Protein AF-A0AAD6ZUG1-F1 (afdb_monomer_lite)

InterPro domains:
  IPR001227 Acyl transferase domain superfamily [G3DSA:3.40.366.10] (1-124)
  IPR016035 Acyl transferase/acyl hydrolase/lysophospholipase [SSF52151] (8-105)
  IPR050444 Polyketide synthase [PTHR45681] (6-106)

Structure (mmCIF, N/CA/C/O backbone):
data_AF-A0AAD6ZUG1-F1
#
_entry.id   AF-A0AAD6ZUG1-F1
#
loop_
_atom_site.group_PDB
_atom_site.id
_atom_site.type_symbol
_atom_site.label_atom_id
_atom_site.label_alt_id
_atom_site.label_comp_id
_atom_site.label_asym_id
_atom_site.label_entity_id
_atom_site.label_seq_id
_atom_site.pdbx_PDB_ins_code
_atom_site.Cartn_x
_atom_site.Cartn_y
_atom_site.Cartn_z
_atom_site.occupancy
_atom_site.B_iso_or_equiv
_atom_site.auth_seq_id
_atom_site.auth_comp_id
_atom_site.auth_asym_id
_atom_site.auth_atom_id
_atom_site.pdbx_PDB_model_num
ATOM 1 N N . ALA A 1 1 ? -4.975 25.980 -15.769 1.00 66.94 1 ALA A N 1
ATOM 2 C CA . ALA A 1 1 ? -4.264 24.707 -15.529 1.00 66.94 1 ALA A CA 1
ATOM 3 C C . ALA A 1 1 ? -3.253 24.915 -14.407 1.00 66.94 1 ALA A C 1
ATOM 5 O O . ALA A 1 1 ? -2.549 25.917 -14.441 1.00 66.94 1 ALA A O 1
ATOM 6 N N . HIS A 1 2 ? -3.207 24.032 -13.406 1.00 85.25 2 HIS A N 1
ATOM 7 C CA . HIS A 1 2 ? -2.207 24.104 -12.334 1.00 85.25 2 HIS A CA 1
ATOM 8 C C . HIS A 1 2 ? -0.924 23.389 -12.771 1.00 85.25 2 HIS A C 1
ATOM 10 O O . HIS A 1 2 ? -0.972 22.231 -13.178 1.00 85.25 2 HIS A O 1
ATOM 16 N N . GLN A 1 3 ? 0.215 24.080 -12.707 1.00 89.19 3 GLN A N 1
ATOM 17 C CA . GLN A 1 3 ? 1.514 23.509 -13.058 1.00 89.19 3 GLN A CA 1
ATOM 18 C C . GLN A 1 3 ? 2.109 22.755 -11.863 1.00 89.19 3 GLN A C 1
ATOM 20 O O . GLN A 1 3 ? 2.162 23.278 -10.749 1.00 89.19 3 GLN A O 1
ATOM 25 N N . ILE A 1 4 ? 2.590 21.535 -12.102 1.00 89.88 4 ILE A N 1
ATOM 26 C CA . ILE A 1 4 ? 3.255 20.718 -11.084 1.00 89.88 4 ILE A CA 1
ATOM 27 C C . ILE A 1 4 ? 4.731 21.118 -11.011 1.00 89.88 4 ILE A C 1
ATOM 29 O O . ILE A 1 4 ? 5.428 21.151 -12.026 1.00 89.88 4 ILE A O 1
ATOM 33 N N . LYS A 1 5 ? 5.226 21.395 -9.800 1.00 90.12 5 LYS A N 1
ATOM 34 C CA . LYS A 1 5 ? 6.652 21.648 -9.549 1.00 90.12 5 LYS A CA 1
ATOM 35 C C . LYS A 1 5 ? 7.418 20.323 -9.523 1.00 90.12 5 LYS A C 1
ATOM 37 O O . LYS A 1 5 ? 7.645 19.757 -8.460 1.00 90.12 5 LYS A O 1
ATOM 42 N N . ALA A 1 6 ? 7.817 19.835 -10.692 1.00 88.75 6 ALA A N 1
ATOM 43 C CA . ALA A 1 6 ? 8.671 18.659 -10.840 1.00 88.75 6 ALA A CA 1
ATOM 44 C C . ALA A 1 6 ? 9.831 18.965 -11.794 1.00 88.75 6 ALA A C 1
ATOM 46 O O . ALA A 1 6 ? 9.659 19.687 -12.773 1.00 88.75 6 ALA A O 1
ATOM 47 N N . ARG A 1 7 ? 11.020 18.421 -11.505 1.00 92.62 7 ARG A N 1
ATOM 48 C CA . ARG A 1 7 ? 12.201 18.562 -12.380 1.00 92.62 7 ARG A CA 1
ATOM 49 C C . ARG A 1 7 ? 12.191 17.581 -13.548 1.00 92.62 7 ARG A C 1
ATOM 51 O O . ARG A 1 7 ? 12.750 17.883 -14.594 1.00 92.62 7 ARG A O 1
ATOM 58 N N . VAL A 1 8 ? 11.584 16.413 -13.351 1.00 89.56 8 VAL A N 1
ATOM 59 C CA . VAL A 1 8 ? 11.529 15.334 -14.339 1.00 89.56 8 VAL A CA 1
ATOM 60 C C . VAL A 1 8 ? 10.064 14.977 -14.588 1.00 89.56 8 VAL A C 1
ATOM 62 O O . VAL A 1 8 ? 9.349 14.690 -13.623 1.00 89.56 8 VAL A O 1
ATOM 65 N N . PRO A 1 9 ? 9.597 14.988 -15.848 1.00 91.38 9 PRO A N 1
ATOM 66 C CA . PRO A 1 9 ? 8.254 14.551 -16.189 1.00 91.38 9 PRO A CA 1
ATOM 67 C C . PRO A 1 9 ? 8.200 13.017 -16.200 1.00 91.38 9 PRO A C 1
ATOM 69 O O . PRO A 1 9 ? 8.510 12.366 -17.197 1.00 91.38 9 PRO A O 1
ATOM 72 N N . GLY A 1 10 ? 7.823 12.434 -15.061 1.00 91.88 10 GLY A N 1
ATOM 73 C CA . GLY A 1 10 ? 7.537 11.002 -14.955 1.00 91.88 10 GLY A CA 1
ATOM 74 C C . GLY A 1 10 ? 6.393 10.562 -15.879 1.00 91.88 10 GLY A C 1
ATOM 75 O O . GLY A 1 10 ? 5.605 11.389 -16.339 1.00 91.88 10 GLY A O 1
ATOM 76 N N . HIS A 1 11 ? 6.272 9.255 -16.119 1.00 95.75 11 HIS A N 1
ATOM 77 C CA . HIS A 1 11 ? 5.122 8.643 -16.799 1.00 95.75 11 HIS A CA 1
ATOM 78 C C . HIS A 1 11 ? 4.857 9.145 -18.232 1.00 95.75 11 HIS A C 1
ATOM 80 O O . HIS A 1 11 ? 3.720 9.120 -18.706 1.00 95.75 11 HIS A O 1
ATOM 86 N N . CYS A 1 12 ? 5.894 9.603 -18.942 1.00 94.69 12 CYS A N 1
ATOM 87 C CA . CYS A 1 12 ? 5.756 10.138 -20.295 1.00 94.69 12 CYS A CA 1
ATOM 88 C C . CYS A 1 12 ? 6.882 9.692 -21.239 1.00 94.69 12 CYS A C 1
ATOM 90 O O . CYS A 1 12 ? 7.914 9.172 -20.815 1.00 94.69 12 CYS A O 1
ATOM 92 N N . SER A 1 13 ? 6.682 9.916 -22.540 1.00 95.94 13 SER A N 1
ATOM 93 C CA . SER A 1 13 ? 7.630 9.555 -23.604 1.00 95.94 13 SER A CA 1
ATOM 94 C C . SER A 1 13 ? 8.961 10.302 -23.551 1.00 95.94 13 SER A C 1
ATOM 96 O O . SER A 1 13 ? 9.925 9.845 -24.154 1.00 95.94 13 SER A O 1
ATOM 98 N N . LEU A 1 14 ? 9.071 11.397 -22.794 1.00 95.56 14 LEU A N 1
ATOM 99 C CA . LEU A 1 14 ? 10.346 12.104 -22.630 1.00 95.56 14 LEU A CA 1
ATOM 100 C C . LEU A 1 14 ? 11.398 11.269 -21.888 1.00 95.56 14 LEU A C 1
ATOM 102 O O . LEU A 1 14 ? 12.577 11.605 -21.928 1.00 95.56 14 LEU A O 1
ATOM 106 N N . LEU A 1 15 ? 10.989 10.177 -21.237 1.00 95.44 15 LEU A N 1
ATOM 107 C CA . LEU A 1 15 ? 11.903 9.268 -20.559 1.00 95.44 15 LEU A CA 1
ATOM 108 C C . LEU A 1 15 ? 12.593 8.284 -21.514 1.00 95.44 15 LEU A C 1
ATOM 110 O O . LEU A 1 15 ? 13.635 7.766 -21.139 1.00 95.44 15 LEU A O 1
ATOM 114 N N . GLU A 1 16 ? 12.067 8.018 -22.721 1.00 96.31 16 GLU A N 1
ATOM 115 C CA . GLU A 1 16 ? 12.577 6.954 -23.619 1.00 96.31 16 GLU A CA 1
ATOM 116 C C . GLU A 1 16 ? 14.107 6.947 -23.822 1.00 96.31 16 GLU A C 1
ATOM 118 O O . GLU A 1 16 ? 14.686 5.858 -23.793 1.00 96.31 16 GLU A O 1
ATOM 123 N N . PRO A 1 17 ? 14.805 8.099 -23.941 1.00 96.88 17 PRO A N 1
ATOM 124 C CA . PRO A 1 17 ? 16.267 8.113 -24.044 1.00 96.88 17 PRO A CA 1
ATOM 125 C C . PRO A 1 17 ? 16.991 7.466 -22.851 1.00 96.88 17 PRO A C 1
ATOM 127 O O . PRO A 1 17 ? 18.118 7.000 -22.988 1.00 96.88 17 PRO A O 1
ATOM 130 N N . CYS A 1 18 ? 16.356 7.413 -21.679 1.00 95.25 18 CYS A N 1
ATOM 131 C CA . CYS A 1 18 ? 16.907 6.813 -20.466 1.00 95.25 18 CYS A CA 1
ATOM 132 C C . CYS A 1 18 ? 16.658 5.300 -20.366 1.00 95.25 18 CYS A C 1
ATOM 134 O O . CYS A 1 18 ? 17.215 4.669 -19.469 1.00 95.25 18 CYS A O 1
ATOM 136 N N . LYS A 1 19 ? 15.840 4.708 -21.251 1.00 97.25 19 LYS A N 1
ATOM 137 C CA . LYS A 1 19 ? 15.375 3.317 -21.126 1.00 97.25 19 LYS A CA 1
ATOM 138 C C . LYS A 1 19 ? 16.515 2.310 -21.042 1.00 97.25 19 LYS A C 1
ATOM 140 O O . LYS A 1 19 ? 16.532 1.501 -20.122 1.00 97.25 19 LYS A O 1
ATOM 145 N N . ALA A 1 20 ? 17.439 2.357 -22.003 1.00 97.88 20 ALA A N 1
ATOM 146 C CA . ALA A 1 20 ? 18.517 1.375 -22.110 1.00 97.88 20 ALA A CA 1
ATOM 147 C C . ALA A 1 20 ? 19.362 1.350 -20.831 1.00 97.88 20 ALA A C 1
ATOM 149 O O . ALA A 1 20 ? 19.486 0.311 -20.190 1.00 97.88 20 ALA A O 1
ATOM 150 N N . ARG A 1 21 ? 19.824 2.530 -20.402 1.00 98.00 21 ARG A N 1
ATOM 151 C CA . ARG A 1 21 ? 20.605 2.691 -19.176 1.00 98.00 21 ARG A CA 1
ATOM 152 C C . ARG A 1 21 ? 19.829 2.272 -17.925 1.00 98.00 21 ARG A C 1
ATOM 154 O O . ARG A 1 21 ? 20.383 1.607 -17.062 1.00 98.00 21 ARG A O 1
ATOM 161 N N . TYR A 1 22 ? 18.555 2.652 -17.812 1.00 97.50 22 TYR A N 1
ATOM 162 C CA . TYR A 1 22 ? 17.735 2.289 -16.654 1.00 97.50 22 TYR A CA 1
ATOM 163 C C . TYR A 1 22 ? 17.575 0.770 -16.523 1.00 97.50 22 TYR A C 1
ATOM 165 O O . TYR A 1 22 ? 17.678 0.231 -15.424 1.00 97.50 22 TYR A O 1
ATOM 173 N N . VAL A 1 23 ? 17.299 0.084 -17.637 1.00 98.25 23 VAL A N 1
ATOM 174 C CA . VAL A 1 23 ? 17.118 -1.373 -17.643 1.00 98.25 23 VAL A CA 1
ATOM 175 C C . VAL A 1 23 ? 18.429 -2.074 -17.295 1.00 98.25 23 VAL A C 1
ATOM 177 O O . VAL A 1 23 ? 18.407 -2.933 -16.422 1.00 98.25 23 VAL A O 1
ATOM 180 N N . GLU A 1 24 ? 19.556 -1.650 -17.870 1.00 98.19 24 GLU A N 1
ATOM 181 C CA . GLU A 1 24 ? 20.889 -2.173 -17.533 1.00 98.19 24 GLU A CA 1
ATOM 182 C C . GLU A 1 24 ? 21.208 -2.006 -16.034 1.00 98.19 24 GLU A C 1
ATOM 184 O O . GLU A 1 24 ? 21.574 -2.964 -15.352 1.00 98.19 24 GLU A O 1
ATOM 189 N N . GLU A 1 25 ? 20.999 -0.809 -15.474 1.00 98.19 25 GLU A N 1
ATOM 190 C CA . GLU A 1 25 ? 21.214 -0.556 -14.043 1.00 98.19 25 GLU A CA 1
ATOM 191 C C . GLU A 1 25 ? 20.285 -1.416 -13.163 1.00 98.19 25 GLU A C 1
ATOM 193 O O . GLU A 1 25 ? 20.701 -1.923 -12.117 1.00 98.19 25 GLU A O 1
ATOM 198 N N . MET A 1 26 ? 19.039 -1.643 -13.592 1.00 97.81 26 MET A N 1
ATOM 199 C CA . MET A 1 26 ? 18.115 -2.539 -12.897 1.00 97.81 26 MET A CA 1
ATOM 200 C C . MET A 1 26 ? 18.536 -4.007 -12.997 1.00 97.81 26 MET A C 1
ATOM 202 O O . MET A 1 26 ? 18.466 -4.718 -11.998 1.00 97.81 26 MET A O 1
ATOM 206 N N . GLU A 1 27 ? 19.015 -4.478 -14.145 1.00 97.81 27 GLU A N 1
ATOM 207 C CA . GLU A 1 27 ? 19.530 -5.844 -14.304 1.00 97.81 27 GLU A CA 1
ATOM 208 C C . GLU A 1 27 ? 20.683 -6.132 -13.336 1.00 97.81 27 GLU A C 1
ATOM 210 O O . GLU A 1 27 ? 20.726 -7.208 -12.730 1.00 97.81 27 GLU A O 1
ATOM 215 N N . ILE A 1 28 ? 21.564 -5.153 -13.104 1.00 98.06 28 ILE A N 1
ATOM 216 C CA . ILE A 1 28 ? 22.632 -5.246 -12.097 1.00 98.06 28 ILE A CA 1
ATOM 217 C C . ILE A 1 28 ? 22.038 -5.437 -10.692 1.00 98.06 28 ILE A C 1
ATOM 219 O O . ILE A 1 28 ? 22.487 -6.306 -9.939 1.00 98.06 28 ILE A O 1
ATOM 223 N N . VAL A 1 29 ? 21.009 -4.664 -10.327 1.00 97.38 29 VAL A N 1
ATOM 224 C CA . VAL A 1 29 ? 20.336 -4.787 -9.020 1.00 97.38 29 VAL A CA 1
ATOM 225 C C . VAL A 1 29 ? 19.684 -6.161 -8.862 1.00 97.38 29 VAL A C 1
ATOM 227 O O . VAL A 1 29 ? 19.880 -6.814 -7.837 1.00 97.38 29 VAL A O 1
ATOM 230 N N . PHE A 1 30 ? 18.947 -6.628 -9.871 1.00 97.50 30 PHE A N 1
ATOM 231 C CA . PHE A 1 30 ? 18.298 -7.941 -9.840 1.00 97.50 30 PHE A CA 1
ATOM 232 C C . PHE A 1 30 ? 19.320 -9.084 -9.771 1.00 97.50 30 PHE A C 1
ATOM 234 O O . PHE A 1 30 ? 19.112 -10.050 -9.041 1.00 97.50 30 PHE A O 1
ATOM 241 N N . SER A 1 31 ? 20.459 -8.947 -10.451 1.00 97.25 31 SER A N 1
ATOM 242 C CA . SER A 1 31 ? 21.556 -9.920 -10.384 1.00 97.25 31 SER A CA 1
ATOM 243 C C . SER A 1 31 ? 22.212 -9.962 -9.001 1.00 97.25 31 SER A C 1
ATOM 245 O O . SER A 1 31 ? 22.576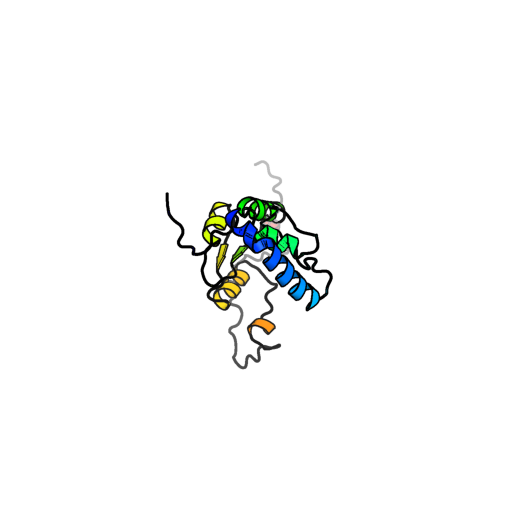 -11.033 -8.519 1.00 97.25 31 SER A O 1
ATOM 247 N N . ARG A 1 32 ? 22.335 -8.810 -8.325 1.00 97.81 32 ARG A N 1
ATOM 248 C CA . ARG A 1 32 ? 22.886 -8.718 -6.963 1.00 97.81 32 ARG A CA 1
ATOM 249 C C . ARG A 1 32 ? 21.979 -9.357 -5.907 1.00 97.81 32 ARG A C 1
ATOM 251 O O . ARG A 1 32 ? 22.479 -9.833 -4.888 1.00 97.81 32 ARG A O 1
ATOM 258 N N . TYR A 1 33 ? 20.669 -9.358 -6.135 1.00 96.12 33 TYR A N 1
ATOM 259 C CA . TYR A 1 33 ? 19.668 -9.875 -5.202 1.00 96.12 33 TYR A CA 1
ATOM 260 C C . TYR A 1 33 ? 18.782 -10.926 -5.881 1.00 96.12 33 TYR A C 1
ATOM 262 O O . TYR A 1 33 ? 17.608 -10.653 -6.115 1.00 96.12 33 TYR A O 1
ATOM 270 N N . PRO A 1 34 ? 19.301 -12.125 -6.194 1.00 94.25 34 PRO A N 1
ATOM 271 C CA . PRO A 1 34 ? 18.538 -13.129 -6.922 1.00 94.25 34 PRO A CA 1
ATOM 272 C C . PRO A 1 34 ? 17.344 -13.643 -6.107 1.00 94.25 34 PRO A C 1
ATOM 274 O O . PRO A 1 34 ? 17.406 -13.798 -4.885 1.00 94.25 34 PRO A O 1
ATOM 277 N N . GLY A 1 35 ? 16.251 -13.970 -6.791 1.00 94.50 35 GLY A N 1
ATOM 278 C CA . GLY A 1 35 ? 15.078 -14.585 -6.183 1.00 94.50 35 GLY A CA 1
ATOM 279 C C . GLY A 1 35 ? 13.913 -14.701 -7.157 1.00 94.50 35 GLY A C 1
ATOM 280 O O . GLY A 1 35 ? 14.003 -14.314 -8.318 1.00 94.50 35 GLY A O 1
ATOM 281 N N . ALA A 1 36 ? 12.781 -15.224 -6.682 1.00 92.94 36 ALA A N 1
ATOM 282 C CA . ALA A 1 36 ? 11.579 -15.317 -7.511 1.00 92.94 36 ALA A CA 1
ATOM 283 C C . ALA A 1 36 ? 11.019 -13.932 -7.891 1.00 92.94 36 ALA A C 1
ATOM 285 O O . ALA A 1 36 ? 10.380 -13.791 -8.930 1.00 92.94 36 ALA A O 1
ATOM 286 N N . HIS A 1 37 ? 11.242 -12.918 -7.042 1.00 95.75 37 HIS A N 1
ATOM 287 C CA . HIS A 1 37 ? 10.677 -11.567 -7.171 1.00 95.75 37 HIS A 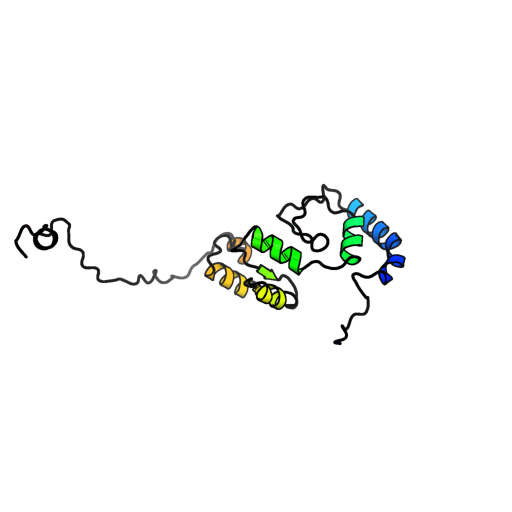CA 1
ATOM 288 C C . HIS A 1 37 ? 9.154 -11.548 -7.370 1.00 95.75 37 HIS A C 1
ATOM 290 O O . HIS A 1 37 ? 8.609 -10.637 -7.986 1.00 95.75 37 HIS A O 1
ATOM 296 N N . ILE A 1 38 ? 8.464 -12.561 -6.849 1.00 96.81 38 ILE A N 1
ATOM 297 C CA . ILE A 1 38 ? 7.005 -12.649 -6.838 1.00 96.81 38 ILE A CA 1
ATOM 298 C C . ILE A 1 38 ? 6.509 -12.027 -5.525 1.00 96.81 38 ILE A C 1
ATOM 300 O O . ILE A 1 38 ? 7.131 -12.255 -4.478 1.00 96.81 38 ILE A O 1
ATOM 304 N N . PRO A 1 39 ? 5.419 -11.239 -5.547 1.00 96.56 39 PRO A N 1
ATOM 305 C CA . PRO A 1 39 ? 4.811 -10.723 -4.330 1.00 96.56 39 PRO A CA 1
ATOM 306 C C . PRO A 1 39 ? 4.472 -11.830 -3.327 1.00 96.56 39 PRO A C 1
ATOM 308 O O . PRO A 1 39 ? 3.824 -12.814 -3.669 1.00 96.56 39 PRO A O 1
ATOM 311 N N . LYS A 1 40 ? 4.885 -11.649 -2.069 1.00 95.88 40 LYS A N 1
ATOM 312 C CA . LYS A 1 40 ? 4.527 -12.550 -0.956 1.00 95.88 40 LYS A CA 1
ATOM 313 C C . LYS A 1 40 ? 3.217 -12.161 -0.267 1.00 95.88 40 LYS A C 1
ATOM 315 O O . LYS A 1 40 ? 2.623 -12.976 0.425 1.00 95.88 40 LYS A O 1
ATOM 320 N N . ILE A 1 41 ? 2.796 -10.912 -0.445 1.00 95.50 41 ILE A N 1
ATOM 321 C CA . ILE A 1 41 ? 1.531 -10.361 0.043 1.00 95.50 41 ILE A CA 1
ATOM 322 C C . ILE A 1 41 ? 0.695 -9.912 -1.160 1.00 95.50 41 ILE A C 1
ATOM 324 O O . ILE A 1 41 ? 1.294 -9.510 -2.169 1.00 95.50 41 ILE A O 1
ATOM 328 N N . PRO A 1 42 ? -0.651 -9.951 -1.082 1.00 96.12 42 PRO A N 1
ATOM 329 C CA . PRO A 1 42 ? -1.513 -9.435 -2.140 1.00 96.12 42 PRO A CA 1
ATOM 330 C C . PRO A 1 42 ? -1.073 -8.029 -2.543 1.00 96.12 42 PRO A C 1
ATOM 332 O O . PRO A 1 42 ? -1.053 -7.106 -1.733 1.00 96.12 42 PRO A O 1
ATOM 335 N N . THR A 1 43 ? -0.644 -7.890 -3.792 1.00 97.44 43 THR A N 1
ATOM 336 C CA . THR A 1 43 ? -0.068 -6.653 -4.315 1.00 97.44 43 THR A CA 1
ATOM 337 C C . THR A 1 43 ? -0.870 -6.235 -5.524 1.00 97.44 43 THR A C 1
ATOM 339 O O . THR A 1 43 ? -1.166 -7.060 -6.382 1.00 97.44 43 THR A O 1
ATOM 342 N N . TYR A 1 44 ? -1.206 -4.954 -5.611 1.00 97.56 44 TYR A N 1
ATOM 343 C CA . TYR A 1 44 ? -1.919 -4.398 -6.750 1.00 97.56 44 TYR A CA 1
ATOM 344 C C . TYR A 1 44 ? -1.018 -3.409 -7.476 1.00 97.56 44 TYR A C 1
ATOM 346 O O . TYR A 1 44 ? -0.422 -2.518 -6.872 1.00 97.56 44 TYR A O 1
ATOM 354 N N . SER A 1 45 ? -0.882 -3.594 -8.785 1.00 97.69 45 SER A N 1
ATOM 355 C CA . SER A 1 45 ? 0.026 -2.807 -9.608 1.00 97.69 45 SER A CA 1
ATOM 356 C C . SER A 1 45 ? -0.700 -1.603 -10.185 1.00 97.69 45 SER A C 1
ATOM 358 O O . SER A 1 45 ? -1.624 -1.756 -10.980 1.00 97.69 45 SER A O 1
ATOM 360 N N . THR A 1 46 ? -0.211 -0.400 -9.891 1.00 97.44 46 THR A N 1
ATOM 361 C CA . THR A 1 46 ? -0.730 0.840 -10.487 1.00 97.44 46 THR A CA 1
ATOM 362 C C . THR A 1 46 ? -0.405 0.989 -11.971 1.00 97.44 46 THR A C 1
ATOM 364 O O . THR A 1 46 ? -1.010 1.813 -12.645 1.00 97.44 46 THR A O 1
ATOM 367 N N . GLN A 1 47 ? 0.496 0.173 -12.522 1.00 97.00 47 GLN A N 1
ATOM 368 C CA . GLN A 1 47 ? 0.695 0.085 -13.969 1.00 97.00 47 GLN A CA 1
ATOM 369 C C . GLN A 1 47 ? -0.478 -0.646 -14.642 1.00 97.00 47 GLN A C 1
ATOM 371 O O . GLN A 1 47 ? -0.954 -0.237 -15.703 1.00 97.00 47 GLN A O 1
ATOM 376 N N . THR A 1 48 ? -0.936 -1.751 -14.048 1.00 96.06 48 THR A N 1
ATOM 377 C CA . THR A 1 48 ? -2.010 -2.570 -14.636 1.00 96.06 48 THR A CA 1
ATOM 378 C C . THR A 1 48 ? -3.400 -2.116 -14.206 1.00 96.06 48 THR A C 1
ATOM 380 O O . THR A 1 48 ? -4.320 -2.181 -15.019 1.00 96.06 48 THR A O 1
ATOM 383 N N . GLY A 1 49 ? -3.531 -1.578 -12.991 1.00 96.75 49 GLY A N 1
ATOM 384 C CA . GLY A 1 49 ? -4.805 -1.280 -12.342 1.00 96.75 49 GLY A CA 1
ATOM 385 C C . GLY A 1 49 ? -5.425 -2.488 -11.634 1.00 96.75 49 GLY A C 1
ATOM 386 O O . GLY A 1 49 ? -6.603 -2.436 -11.309 1.00 96.75 49 GLY A O 1
ATOM 387 N N . ALA A 1 50 ? -4.676 -3.581 -11.446 1.00 96.50 50 ALA A N 1
ATOM 388 C CA . ALA A 1 50 ? -5.199 -4.858 -10.965 1.00 96.50 50 ALA A CA 1
ATOM 389 C C . ALA A 1 50 ? -4.208 -5.590 -10.045 1.00 96.50 50 ALA A C 1
ATOM 391 O O . ALA A 1 50 ? -3.048 -5.185 -9.887 1.00 96.50 50 ALA A O 1
ATOM 392 N N . ARG A 1 51 ? -4.678 -6.693 -9.450 1.00 97.06 51 ARG A N 1
ATOM 393 C CA . ARG A 1 51 ? -3.862 -7.619 -8.661 1.00 97.06 51 ARG A CA 1
ATOM 394 C C . ARG A 1 51 ? -2.690 -8.140 -9.496 1.00 97.06 51 ARG A C 1
ATOM 396 O O . ARG A 1 51 ? -2.840 -8.514 -10.659 1.00 97.06 51 ARG A O 1
ATOM 403 N N . TRP A 1 52 ? -1.508 -8.130 -8.899 1.00 97.44 52 TRP A N 1
ATOM 404 C CA . TRP A 1 52 ? -0.252 -8.502 -9.525 1.00 97.44 52 TRP A CA 1
ATOM 405 C C . TRP A 1 52 ? 0.277 -9.793 -8.910 1.00 97.44 52 TRP A C 1
ATOM 407 O O . TRP A 1 52 ? 0.589 -9.847 -7.725 1.00 97.44 52 TRP A O 1
ATOM 417 N N . GLU A 1 53 ? 0.400 -10.824 -9.740 1.00 95.88 53 GLU A N 1
ATOM 418 C CA . GLU A 1 53 ? 0.827 -12.169 -9.317 1.00 95.88 53 GLU A CA 1
ATOM 419 C C . GLU A 1 53 ? 2.101 -12.628 -10.037 1.00 95.88 53 GLU A C 1
ATOM 421 O O . GLU A 1 53 ? 2.661 -13.683 -9.750 1.00 95.88 53 GLU A O 1
ATOM 426 N N . LYS A 1 54 ? 2.583 -11.821 -10.989 1.00 96.25 54 LYS A N 1
ATOM 427 C CA . LYS A 1 54 ? 3.776 -12.118 -11.781 1.00 96.25 54 LYS A CA 1
ATOM 428 C C . LYS A 1 54 ? 5.039 -11.684 -11.040 1.00 96.25 54 LYS A C 1
ATOM 430 O O . LYS A 1 54 ? 5.005 -10.843 -10.142 1.00 96.25 54 LYS A O 1
ATOM 435 N N . LYS A 1 55 ? 6.184 -12.211 -11.474 1.00 96.56 55 LYS A N 1
ATOM 436 C CA . LYS A 1 55 ? 7.484 -11.704 -11.030 1.00 96.56 55 LYS A CA 1
ATOM 437 C C . LYS A 1 55 ? 7.659 -10.241 -11.435 1.00 96.56 55 LYS A C 1
ATOM 439 O O . LYS A 1 55 ? 7.277 -9.838 -12.535 1.00 96.56 55 LYS A O 1
ATOM 444 N N . PHE A 1 56 ? 8.268 -9.462 -10.558 1.00 97.69 56 PHE A N 1
ATOM 445 C CA . PHE A 1 56 ? 8.831 -8.176 -10.927 1.00 97.69 56 PHE A CA 1
ATOM 446 C C . PHE A 1 56 ? 10.066 -8.390 -11.806 1.00 97.69 56 PHE A C 1
ATOM 448 O O . PHE A 1 56 ? 10.840 -9.319 -11.578 1.00 97.69 56 PHE A O 1
ATOM 455 N N . THR A 1 57 ? 10.234 -7.545 -12.820 1.00 97.31 57 THR A N 1
ATOM 456 C CA . THR A 1 57 ? 11.383 -7.572 -13.736 1.00 97.31 57 THR A CA 1
ATOM 457 C C . THR A 1 57 ? 11.929 -6.158 -13.937 1.00 97.31 57 THR A C 1
ATOM 459 O O . THR A 1 57 ? 11.196 -5.192 -13.682 1.00 97.31 57 THR A O 1
ATOM 462 N N . PRO A 1 58 ? 13.173 -6.003 -14.421 1.00 97.75 58 PRO A N 1
ATOM 463 C CA . PRO A 1 58 ? 13.700 -4.710 -14.857 1.00 97.75 58 PRO A CA 1
ATOM 464 C C . PRO A 1 58 ? 12.753 -3.965 -15.814 1.00 97.75 58 PRO A C 1
ATOM 466 O O . PRO A 1 58 ? 12.488 -2.775 -15.637 1.00 97.75 58 PRO A O 1
ATOM 469 N N . GLU A 1 59 ? 12.139 -4.672 -16.765 1.00 96.88 59 GLU A N 1
ATOM 470 C CA . GLU A 1 59 ? 11.179 -4.096 -17.714 1.00 96.88 59 GLU A CA 1
ATOM 471 C C . GLU A 1 59 ? 9.888 -3.652 -17.033 1.00 96.88 59 GLU A C 1
ATOM 473 O O . GLU A 1 59 ? 9.307 -2.640 -17.424 1.00 96.88 59 GLU A O 1
ATOM 478 N N . TYR A 1 60 ? 9.412 -4.386 -16.024 1.00 97.38 60 TYR A N 1
ATOM 479 C CA . TYR A 1 60 ? 8.274 -3.937 -15.228 1.00 97.38 60 TYR A CA 1
ATOM 480 C C . TYR A 1 60 ? 8.603 -2.626 -14.506 1.00 97.38 60 TYR A C 1
ATOM 482 O O . TYR A 1 60 ? 7.800 -1.698 -14.556 1.00 97.38 60 TYR A O 1
ATOM 490 N N . MET A 1 61 ? 9.785 -2.519 -13.888 1.00 97.31 61 MET A N 1
ATOM 491 C CA . MET A 1 61 ? 10.205 -1.300 -13.182 1.00 97.31 61 MET A CA 1
ATOM 492 C C . MET A 1 61 ? 10.291 -0.106 -14.138 1.00 97.31 61 MET A C 1
ATOM 494 O O . MET A 1 61 ? 9.749 0.962 -13.846 1.00 97.31 61 MET A O 1
ATOM 498 N N . TRP A 1 62 ? 10.864 -0.321 -15.328 1.00 97.62 62 TRP A N 1
ATOM 499 C CA . TRP A 1 62 ? 10.884 0.680 -16.393 1.00 97.62 62 TRP A CA 1
ATOM 500 C C . TRP A 1 62 ? 9.469 1.115 -16.778 1.00 97.62 62 TRP A C 1
ATOM 502 O O . TRP A 1 62 ? 9.142 2.303 -16.771 1.00 97.62 62 TRP A O 1
ATOM 512 N N . ASN A 1 63 ? 8.607 0.146 -17.089 1.00 96.69 63 ASN A N 1
ATOM 513 C CA . ASN A 1 63 ? 7.247 0.430 -17.512 1.00 96.69 63 ASN A CA 1
ATOM 514 C C . ASN A 1 63 ? 6.460 1.162 -16.423 1.00 96.69 63 ASN A C 1
ATOM 516 O O . ASN A 1 63 ? 5.746 2.101 -16.751 1.00 96.69 63 ASN A O 1
ATOM 520 N N . ASN A 1 64 ? 6.618 0.808 -15.147 1.00 96.38 64 ASN A N 1
ATOM 521 C CA . ASN A 1 64 ? 5.947 1.480 -14.039 1.00 96.38 64 ASN A CA 1
ATOM 522 C C . ASN A 1 64 ? 6.302 2.976 -13.955 1.00 96.38 64 ASN A C 1
ATOM 524 O O . ASN A 1 64 ? 5.412 3.801 -13.757 1.00 96.38 64 ASN A O 1
ATOM 528 N N . GLY A 1 65 ? 7.570 3.337 -14.181 1.00 94.94 65 GLY A N 1
ATOM 529 C CA . GLY A 1 65 ? 7.998 4.740 -14.233 1.00 94.94 65 GLY A CA 1
ATOM 530 C C . GLY A 1 65 ? 7.609 5.468 -15.527 1.00 94.94 65 GLY A C 1
ATOM 531 O O . GLY A 1 65 ? 7.523 6.697 -15.550 1.00 94.94 65 GLY A O 1
ATOM 532 N N . ARG A 1 66 ? 7.363 4.720 -16.609 1.00 96.44 66 ARG A N 1
ATOM 533 C CA . ARG A 1 66 ? 7.129 5.248 -17.959 1.00 96.44 66 ARG A CA 1
ATOM 534 C C . ARG A 1 66 ? 5.655 5.382 -18.341 1.00 96.44 66 ARG A C 1
ATOM 536 O O . ARG A 1 66 ? 5.305 6.299 -19.085 1.00 96.44 66 ARG A O 1
ATOM 543 N N . VAL A 1 67 ? 4.791 4.478 -17.903 1.00 96.69 67 VAL A N 1
ATOM 544 C CA . VAL A 1 67 ? 3.365 4.467 -18.265 1.00 96.69 67 VAL A CA 1
ATOM 545 C C . VAL A 1 67 ? 2.521 5.230 -17.236 1.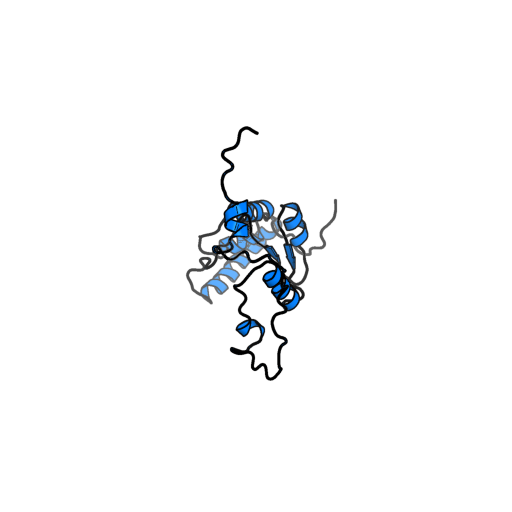00 96.69 67 VAL A C 1
ATOM 547 O O . VAL A 1 67 ? 2.971 5.400 -16.101 1.00 96.69 67 VAL A O 1
ATOM 550 N N . PRO A 1 68 ? 1.306 5.691 -17.595 1.00 97.06 68 PRO A N 1
ATOM 551 C CA . PRO A 1 68 ? 0.415 6.371 -16.656 1.00 97.06 68 PRO A CA 1
ATOM 552 C C . PRO A 1 68 ? 0.075 5.528 -15.419 1.00 97.06 68 PRO A C 1
ATOM 554 O O . PRO A 1 68 ? -0.138 4.318 -15.513 1.00 97.06 68 PRO A O 1
ATOM 557 N N . VAL A 1 69 ? -0.042 6.195 -14.269 1.00 97.31 69 VAL A N 1
ATOM 558 C CA . VAL A 1 69 ? -0.430 5.579 -12.993 1.00 97.31 69 VAL A CA 1
ATOM 559 C C . VAL A 1 69 ? -1.949 5.403 -12.940 1.00 97.31 69 VAL A C 1
ATOM 561 O O . VAL A 1 69 ? -2.696 6.371 -12.823 1.00 97.31 69 VAL A O 1
ATOM 564 N N . LYS A 1 70 ? -2.426 4.158 -12.959 1.00 97.25 70 LYS A N 1
ATOM 565 C CA . LYS A 1 70 ? -3.846 3.789 -12.836 1.00 97.25 70 LYS A CA 1
ATOM 566 C C . LYS A 1 70 ? -4.280 3.667 -11.371 1.00 97.25 70 LYS A C 1
ATOM 568 O O . LYS A 1 70 ? -4.753 2.616 -10.934 1.00 97.25 70 LYS A O 1
ATOM 573 N N . PHE A 1 71 ? -4.076 4.726 -10.590 1.00 96.62 71 PHE A N 1
ATOM 574 C CA . PHE A 1 71 ? -4.304 4.703 -9.140 1.00 96.62 71 PHE A CA 1
ATOM 575 C C . PHE A 1 71 ? -5.766 4.412 -8.771 1.00 96.62 71 PHE A C 1
ATOM 577 O O . PHE A 1 71 ? -6.031 3.512 -7.983 1.00 96.62 71 PHE A O 1
ATOM 584 N N . GLU A 1 72 ? -6.712 5.103 -9.406 1.00 95.50 72 GLU A N 1
ATOM 585 C CA . GLU A 1 72 ? -8.149 4.930 -9.159 1.00 95.50 72 GLU A CA 1
ATOM 586 C C . GLU A 1 72 ? -8.626 3.497 -9.428 1.00 95.50 72 GLU A C 1
ATOM 588 O O . GLU A 1 72 ? -9.283 2.881 -8.590 1.00 95.50 72 GLU A O 1
ATOM 593 N N . HIS A 1 73 ? -8.225 2.931 -10.570 1.00 96.06 73 HIS A N 1
ATOM 594 C CA . HIS A 1 73 ? -8.566 1.554 -10.933 1.00 96.06 73 HIS A CA 1
ATOM 595 C C . HIS A 1 73 ? -8.004 0.565 -9.909 1.00 96.06 73 HIS A C 1
ATOM 597 O O . HIS A 1 73 ? -8.677 -0.380 -9.512 1.00 96.06 73 HIS A O 1
ATOM 603 N N . THR A 1 74 ? -6.783 0.829 -9.441 1.00 96.94 74 THR A N 1
ATOM 604 C CA . THR A 1 74 ? -6.108 0.006 -8.438 1.00 96.94 74 THR A CA 1
ATOM 605 C C . THR A 1 74 ? -6.857 0.013 -7.110 1.00 96.94 74 THR A C 1
ATOM 607 O O . THR A 1 74 ? -7.123 -1.049 -6.558 1.00 96.94 74 THR A O 1
ATOM 610 N N . VAL A 1 75 ? -7.230 1.192 -6.603 1.00 95.56 75 VAL A N 1
ATOM 611 C CA . VAL A 1 75 ? -7.973 1.305 -5.338 1.00 95.56 75 VAL A CA 1
ATOM 612 C C . VAL A 1 75 ? -9.370 0.700 -5.468 1.00 95.56 75 VAL A C 1
ATOM 614 O O . VAL A 1 75 ? -9.799 -0.024 -4.576 1.00 95.56 75 VAL A O 1
ATOM 617 N N . THR A 1 76 ? -10.042 0.907 -6.600 1.00 94.62 76 THR A N 1
ATOM 618 C CA . THR A 1 76 ? -11.350 0.293 -6.875 1.00 94.62 76 THR A CA 1
ATOM 619 C C . THR A 1 76 ? -11.264 -1.234 -6.864 1.00 94.62 76 THR A C 1
ATOM 621 O O . THR A 1 76 ? -12.107 -1.889 -6.257 1.00 94.62 76 THR A O 1
ATOM 624 N N . ALA A 1 77 ? -10.219 -1.813 -7.466 1.00 95.62 77 ALA A N 1
ATOM 625 C CA . ALA A 1 77 ? -9.991 -3.256 -7.440 1.00 95.62 77 ALA A CA 1
ATOM 626 C C . ALA A 1 77 ? -9.759 -3.783 -6.013 1.00 95.62 77 ALA A C 1
ATOM 628 O O . ALA A 1 77 ? -10.289 -4.832 -5.655 1.00 95.62 77 ALA A O 1
ATOM 629 N N . VAL A 1 78 ? -9.019 -3.037 -5.184 1.00 95.88 78 VAL A N 1
ATOM 630 C CA . VAL A 1 78 ? -8.803 -3.377 -3.769 1.00 95.88 78 VAL A CA 1
ATOM 631 C C . VAL A 1 78 ? -10.119 -3.363 -2.990 1.00 95.88 78 VAL A C 1
ATOM 633 O O . VAL A 1 78 ? -10.391 -4.312 -2.264 1.00 95.88 78 VAL A O 1
ATOM 636 N N . ILE A 1 79 ? -10.944 -2.323 -3.149 1.00 94.69 79 ILE A N 1
ATOM 637 C CA . ILE A 1 79 ? -12.242 -2.205 -2.459 1.00 94.69 79 ILE A CA 1
ATOM 638 C C . ILE A 1 79 ? -13.206 -3.306 -2.916 1.00 94.69 79 ILE A C 1
ATOM 640 O O . ILE A 1 79 ? -13.948 -3.849 -2.102 1.00 94.69 79 ILE A O 1
ATOM 644 N N . ALA A 1 80 ? -13.183 -3.669 -4.201 1.00 94.12 80 ALA A N 1
ATOM 645 C CA . ALA A 1 80 ? -14.013 -4.746 -4.728 1.00 94.12 80 ALA A CA 1
ATOM 646 C C . ALA A 1 80 ? -13.651 -6.118 -4.129 1.00 94.12 80 ALA A C 1
ATOM 648 O O . ALA A 1 80 ? -14.546 -6.915 -3.859 1.00 94.12 80 ALA A O 1
ATOM 649 N N . GLU A 1 81 ? -12.360 -6.395 -3.904 1.00 94.81 81 GLU A N 1
ATOM 650 C CA . GLU A 1 81 ? -11.912 -7.637 -3.255 1.00 94.81 81 GLU A CA 1
ATOM 651 C C . GLU A 1 81 ? -12.085 -7.585 -1.725 1.00 94.81 81 GLU A C 1
ATOM 653 O O . GLU A 1 81 ? -12.414 -8.591 -1.098 1.00 94.81 81 GLU A O 1
ATOM 658 N N . MET A 1 82 ? -11.877 -6.415 -1.115 1.00 93.19 82 MET A N 1
ATOM 659 C CA . MET A 1 82 ? -11.890 -6.201 0.335 1.00 93.19 82 MET A CA 1
ATOM 660 C C . MET A 1 82 ? -12.712 -4.946 0.698 1.00 93.19 82 MET A C 1
ATOM 662 O O . MET A 1 82 ? -12.138 -3.876 0.915 1.00 93.19 82 MET A O 1
ATOM 666 N N . PRO A 1 83 ? -14.050 -5.060 0.820 1.00 90.44 83 PRO A N 1
ATOM 667 C CA . PRO A 1 83 ? -14.929 -3.907 1.055 1.00 90.44 83 PRO A CA 1
ATOM 668 C C . PRO A 1 83 ? -14.656 -3.153 2.364 1.00 90.44 83 PRO A C 1
ATOM 670 O O . PRO A 1 83 ? -14.779 -1.934 2.419 1.00 90.44 83 PRO A O 1
ATOM 673 N N . GLU A 1 84 ? -14.227 -3.871 3.404 1.00 88.50 84 GLU A N 1
ATOM 674 C CA . GLU A 1 84 ? -13.919 -3.313 4.730 1.00 88.50 84 GLU A CA 1
ATOM 675 C C . GLU A 1 84 ? -12.429 -2.950 4.894 1.00 88.50 84 GLU A C 1
ATOM 677 O O . GLU A 1 84 ? -11.929 -2.812 6.014 1.00 88.50 84 GLU A O 1
ATOM 682 N N . ALA A 1 85 ? -11.682 -2.826 3.790 1.00 89.00 85 ALA A N 1
ATOM 683 C CA . ALA A 1 85 ? -10.261 -2.503 3.838 1.00 89.00 85 ALA A CA 1
ATOM 684 C C . ALA A 1 85 ? -10.002 -1.142 4.509 1.00 89.00 85 ALA A C 1
ATOM 686 O O . ALA A 1 85 ? -10.572 -0.109 4.149 1.00 89.00 85 ALA A O 1
ATOM 687 N N . ILE A 1 86 ? -9.063 -1.133 5.456 1.00 88.38 86 ILE A N 1
ATOM 688 C CA . ILE A 1 86 ? -8.513 0.089 6.047 1.00 88.38 86 ILE A CA 1
ATOM 689 C C . ILE A 1 86 ? -7.268 0.476 5.248 1.00 88.38 86 ILE A C 1
ATOM 691 O O . ILE A 1 86 ? -6.334 -0.315 5.121 1.00 88.38 86 ILE A O 1
ATOM 695 N N . PHE A 1 87 ? -7.228 1.707 4.737 1.00 90.25 87 PHE A N 1
ATOM 696 C CA . PHE A 1 87 ? -6.103 2.191 3.939 1.00 90.25 87 PHE A CA 1
ATOM 697 C C . PHE A 1 87 ? -5.111 2.949 4.814 1.00 90.25 87 PHE A C 1
ATOM 699 O O . PHE A 1 87 ? -5.473 3.905 5.498 1.00 90.25 87 PHE A O 1
ATOM 706 N N . ILE A 1 88 ? -3.842 2.552 4.758 1.00 88.12 88 ILE A N 1
ATOM 707 C CA . ILE A 1 88 ? -2.751 3.215 5.473 1.00 88.12 88 ILE A CA 1
ATOM 708 C C . ILE A 1 88 ? -1.762 3.765 4.449 1.00 88.12 88 ILE A C 1
ATOM 710 O O . ILE A 1 88 ? -1.154 3.014 3.691 1.00 88.12 88 ILE A O 1
ATOM 714 N N . GLU A 1 89 ? -1.581 5.082 4.447 1.00 89.81 89 GLU A N 1
ATOM 715 C CA . GLU A 1 89 ? -0.558 5.749 3.652 1.00 89.81 89 GLU A CA 1
ATOM 716 C C . GLU A 1 89 ? 0.777 5.748 4.407 1.00 89.81 89 GLU A C 1
ATOM 718 O O . GLU A 1 89 ? 0.901 6.324 5.495 1.00 89.81 89 GLU A O 1
ATOM 723 N N . ILE A 1 90 ? 1.776 5.100 3.804 1.00 89.31 90 ILE A N 1
ATOM 724 C CA . ILE A 1 90 ? 3.153 5.036 4.297 1.00 89.31 90 ILE A CA 1
ATOM 725 C C . ILE A 1 90 ? 3.990 6.022 3.482 1.00 89.31 90 ILE A C 1
ATOM 727 O O . ILE A 1 90 ? 4.292 5.780 2.315 1.00 89.31 90 ILE A O 1
ATOM 731 N N . GLY A 1 91 ? 4.364 7.143 4.094 1.00 85.88 91 GLY A N 1
ATOM 732 C CA . GLY A 1 91 ? 5.162 8.176 3.444 1.00 85.88 91 GLY A CA 1
ATOM 733 C C . GLY A 1 91 ? 5.372 9.401 4.336 1.00 85.88 91 GLY A C 1
ATOM 734 O O . GLY A 1 91 ? 4.670 9.565 5.335 1.00 85.88 91 GLY A O 1
ATOM 735 N N . PRO A 1 92 ? 6.329 10.281 3.989 1.00 82.38 92 PRO A N 1
ATOM 736 C CA . PRO A 1 92 ? 6.672 11.447 4.808 1.00 82.38 92 PRO A CA 1
ATOM 737 C C . PRO A 1 92 ? 5.562 12.509 4.836 1.00 82.38 92 PRO A C 1
ATOM 739 O O . PRO A 1 92 ? 5.405 13.231 5.821 1.00 82.38 92 PRO A O 1
ATOM 742 N N . HIS A 1 93 ? 4.769 12.602 3.764 1.00 76.50 93 HIS A N 1
ATOM 743 C CA . HIS A 1 93 ? 3.688 13.572 3.614 1.00 76.50 93 HIS A CA 1
ATOM 744 C C . HIS A 1 93 ? 2.444 12.905 3.015 1.00 76.50 93 HIS A C 1
ATOM 746 O O . HIS A 1 93 ? 2.597 12.037 2.158 1.00 76.50 93 HIS A O 1
ATOM 752 N N . PRO A 1 94 ? 1.228 13.309 3.433 1.00 79.50 94 PRO A N 1
ATOM 753 C CA . PRO A 1 94 ? -0.007 12.739 2.916 1.00 79.50 94 PRO A CA 1
ATOM 754 C C . PRO A 1 94 ? -0.294 13.308 1.522 1.00 79.50 94 PRO A C 1
ATOM 756 O O . PRO A 1 94 ? -0.689 14.465 1.386 1.00 79.50 94 PRO A O 1
ATOM 759 N N . ALA A 1 95 ? -0.082 12.495 0.496 1.00 87.94 95 ALA A N 1
ATOM 760 C CA . ALA A 1 95 ? -0.357 12.811 -0.900 1.00 87.94 95 ALA A CA 1
ATOM 761 C C . ALA A 1 95 ? -1.515 11.978 -1.472 1.00 87.94 95 ALA A C 1
ATOM 763 O O . ALA A 1 95 ? -2.144 12.409 -2.436 1.00 87.94 95 ALA A O 1
ATOM 764 N N . LEU A 1 96 ? -1.810 10.808 -0.895 1.00 90.88 96 LEU A N 1
ATOM 765 C CA . LEU A 1 96 ? -2.792 9.855 -1.431 1.00 90.88 96 LEU A CA 1
ATOM 766 C C . LEU A 1 96 ? -4.114 9.842 -0.661 1.00 90.88 96 LEU A C 1
ATOM 768 O O . LEU A 1 96 ? -5.162 9.543 -1.233 1.00 90.88 96 LEU A O 1
ATOM 772 N N . SER A 1 97 ? -4.075 10.193 0.624 1.00 85.19 97 SER A N 1
ATOM 773 C CA . SER A 1 97 ? -5.217 10.112 1.540 1.00 85.19 97 SER A CA 1
ATOM 774 C C . SER A 1 97 ? -6.487 10.807 1.023 1.00 85.19 97 SER A C 1
ATOM 776 O O . SER A 1 97 ? -7.573 10.248 1.142 1.00 85.19 97 SER A O 1
ATOM 778 N N . SER A 1 98 ? -6.375 12.000 0.425 1.00 86.00 98 SER A N 1
ATOM 779 C CA . SER A 1 98 ? -7.532 12.742 -0.105 1.00 86.00 98 SER A CA 1
ATOM 780 C C . SER A 1 98 ? -8.193 12.034 -1.289 1.00 86.00 98 SER A C 1
ATOM 782 O O . SER A 1 98 ? -9.419 11.961 -1.342 1.00 86.00 98 SER A O 1
ATOM 784 N N . TYR A 1 99 ? -7.399 11.475 -2.204 1.00 88.12 99 TYR A N 1
ATOM 785 C CA . TYR A 1 99 ? -7.905 10.706 -3.342 1.00 88.12 99 TYR A CA 1
ATOM 786 C C . TYR A 1 99 ? -8.594 9.423 -2.873 1.00 88.12 99 TYR A C 1
ATOM 788 O O . TYR A 1 99 ? -9.669 9.084 -3.355 1.00 88.12 99 TYR A O 1
ATOM 796 N N . ILE A 1 100 ? -8.013 8.742 -1.882 1.00 87.69 100 ILE A N 1
ATOM 797 C CA . ILE A 1 100 ? -8.594 7.540 -1.273 1.00 87.69 100 ILE A CA 1
ATOM 798 C C . ILE A 1 100 ? -9.947 7.854 -0.616 1.00 87.69 100 ILE A C 1
ATOM 800 O O . ILE A 1 100 ? -10.916 7.139 -0.866 1.00 87.69 100 ILE A O 1
ATOM 804 N N . SER A 1 101 ? -10.056 8.955 0.138 1.00 84.62 101 SER A N 1
ATOM 805 C CA . SER A 1 101 ? -11.342 9.401 0.702 1.00 84.62 101 SER A CA 1
ATOM 806 C C . SER A 1 101 ? -12.411 9.649 -0.359 1.00 84.62 101 SER A C 1
ATOM 808 O O . SER A 1 101 ? -13.568 9.294 -0.155 1.00 84.62 101 SER A O 1
ATOM 810 N N . GLN A 1 102 ? -12.043 10.261 -1.489 1.00 85.00 102 GLN A N 1
ATOM 811 C CA . GLN A 1 102 ? -12.984 10.530 -2.584 1.00 85.00 102 GLN A CA 1
ATOM 812 C C . GLN A 1 102 ? -13.525 9.244 -3.219 1.00 85.00 102 GLN A C 1
ATOM 814 O O . GLN A 1 102 ? -14.643 9.240 -3.722 1.00 85.00 102 GLN A O 1
ATOM 819 N N . MET A 1 103 ? -12.771 8.146 -3.137 1.00 84.31 103 MET A N 1
ATOM 820 C CA . MET A 1 103 ? -13.185 6.817 -3.598 1.00 84.31 103 MET A CA 1
ATOM 821 C C . MET A 1 103 ? -14.000 6.037 -2.547 1.00 84.31 103 MET A C 1
ATOM 823 O O . MET A 1 103 ? -14.247 4.848 -2.720 1.00 84.31 103 MET A O 1
ATOM 827 N N . GLY A 1 104 ? -14.420 6.683 -1.452 1.00 73.81 104 GLY A N 1
ATOM 828 C CA . GLY A 1 104 ? -15.254 6.075 -0.409 1.00 73.81 104 GLY A CA 1
ATOM 829 C C . GLY A 1 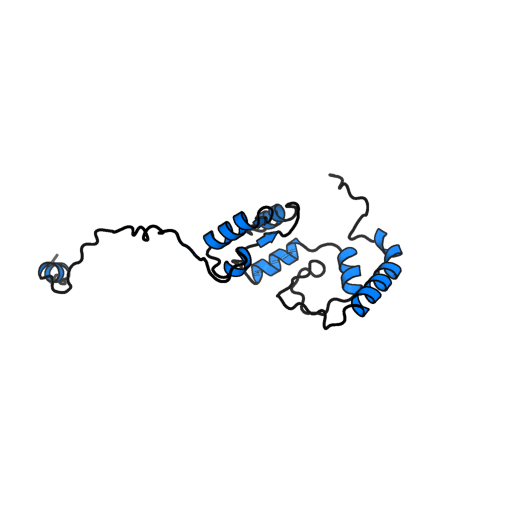104 ? -14.484 5.271 0.644 1.00 73.81 104 GLY A C 1
ATOM 830 O O . GLY A 1 104 ? -15.097 4.670 1.524 1.00 73.81 104 GLY A O 1
ATOM 831 N N . ALA A 1 105 ? -13.152 5.275 0.594 1.00 73.94 105 ALA A N 1
ATOM 832 C CA . ALA A 1 105 ? -12.310 4.582 1.560 1.00 73.94 105 ALA A CA 1
ATOM 833 C C . ALA A 1 105 ? -11.966 5.460 2.777 1.00 73.94 105 ALA A C 1
ATOM 835 O O . ALA A 1 105 ? -11.996 6.688 2.723 1.00 73.94 105 ALA A O 1
ATOM 836 N N . LYS A 1 106 ? -11.607 4.824 3.898 1.00 69.94 106 LYS A N 1
ATOM 837 C CA . LYS A 1 106 ? -11.179 5.505 5.133 1.00 69.94 106 LYS A CA 1
ATOM 838 C C . LYS A 1 106 ? -9.645 5.592 5.172 1.00 69.94 106 LYS A C 1
ATOM 840 O O . LYS A 1 106 ? -9.012 4.572 5.456 1.00 69.94 106 LYS A O 1
ATOM 845 N N . PRO A 1 107 ? -9.015 6.753 4.899 1.00 63.22 107 PRO A N 1
ATOM 846 C CA . PRO A 1 107 ? -7.560 6.856 4.932 1.00 63.22 107 PRO A CA 1
ATOM 847 C C . PRO A 1 107 ? -7.006 7.013 6.355 1.00 63.22 107 PRO A C 1
ATOM 849 O O . PRO A 1 107 ? -7.567 7.702 7.212 1.00 63.22 107 PRO A O 1
ATOM 852 N N . GLY A 1 108 ? -5.826 6.441 6.577 1.00 58.09 108 GLY A N 1
ATOM 853 C CA . GLY A 1 108 ? -4.969 6.658 7.737 1.00 58.09 108 GLY A CA 1
ATOM 854 C C . GLY A 1 108 ? -3.569 7.125 7.323 1.00 58.09 108 GLY A C 1
ATOM 855 O O . GLY A 1 108 ? -3.029 6.677 6.320 1.00 58.09 108 GLY A O 1
ATOM 856 N N . LYS A 1 109 ? -2.960 8.019 8.112 1.00 60.56 109 LYS A N 1
ATOM 857 C CA . LYS A 1 109 ? -1.655 8.656 7.836 1.00 60.56 109 LYS A CA 1
ATOM 858 C C . LYS A 1 109 ? -0.581 8.266 8.853 1.00 60.56 109 LYS A C 1
ATOM 860 O O . LYS A 1 109 ? -0.709 8.645 10.016 1.00 60.56 109 LYS A O 1
ATOM 865 N N . VAL A 1 110 ? 0.530 7.659 8.447 1.00 59.47 110 VAL A N 1
ATOM 866 C CA . VAL A 1 110 ? 1.638 7.332 9.370 1.00 59.47 110 VAL A CA 1
ATOM 867 C C . VAL A 1 110 ? 2.637 8.494 9.495 1.00 59.47 110 VAL A C 1
ATOM 869 O O . VAL A 1 110 ? 3.733 8.431 8.962 1.00 59.47 110 VAL A O 1
ATOM 872 N N . THR A 1 111 ? 2.280 9.579 10.193 1.00 56.91 111 THR A N 1
ATOM 873 C CA . THR A 1 111 ? 3.291 10.558 10.680 1.00 56.91 111 THR A CA 1
ATOM 874 C C . THR A 1 111 ? 3.643 10.387 12.147 1.00 56.91 111 THR A C 1
ATOM 876 O O . THR A 1 111 ? 4.685 10.851 12.585 1.00 56.91 111 THR A O 1
ATOM 879 N N . GLU A 1 112 ? 2.798 9.679 12.888 1.00 73.50 112 GLU A N 1
ATOM 880 C CA . GLU A 1 112 ? 3.018 9.291 14.275 1.00 73.50 112 GLU A CA 1
ATOM 881 C C . GLU A 1 112 ? 2.593 7.832 14.390 1.00 73.50 112 GLU A C 1
ATOM 883 O O . GLU A 1 112 ? 1.398 7.516 14.417 1.00 73.50 112 GLU A O 1
ATOM 888 N N . LEU A 1 113 ? 3.577 6.933 14.370 1.00 81.75 113 LEU A N 1
ATOM 889 C CA . LEU A 1 113 ? 3.341 5.491 14.337 1.00 81.75 113 LEU A CA 1
ATOM 890 C C . LEU A 1 113 ? 2.430 5.043 15.489 1.00 81.75 113 LEU A C 1
ATOM 892 O O . LEU A 1 113 ? 1.465 4.323 15.254 1.00 81.75 113 LEU A O 1
ATOM 896 N N . LEU A 1 114 ? 2.685 5.534 16.706 1.00 83.75 114 LEU A N 1
ATOM 897 C CA . LEU A 1 114 ? 1.917 5.179 17.903 1.00 83.75 114 LEU A CA 1
ATOM 898 C C . LEU A 1 114 ? 0.469 5.676 17.843 1.00 83.75 114 LEU A C 1
ATOM 900 O O . LEU A 1 114 ? -0.448 4.912 18.132 1.00 83.75 114 LEU A O 1
ATOM 904 N N . THR A 1 115 ? 0.241 6.912 17.390 1.00 84.94 115 THR A N 1
ATOM 905 C CA . THR A 1 115 ? -1.111 7.457 17.193 1.00 84.94 115 THR A CA 1
ATOM 906 C C . THR A 1 115 ? -1.901 6.602 16.200 1.00 84.94 115 THR A C 1
ATOM 908 O O . THR A 1 115 ? -3.091 6.347 16.386 1.00 84.94 115 THR A O 1
ATOM 911 N N . ARG A 1 116 ? -1.252 6.100 15.142 1.00 84.00 116 ARG A N 1
ATOM 912 C CA . ARG A 1 116 ? -1.913 5.217 14.172 1.00 84.00 116 ARG A CA 1
ATOM 913 C C . ARG A 1 116 ? -2.118 3.805 14.675 1.00 84.00 116 ARG A C 1
ATOM 915 O O . ARG A 1 116 ? -3.199 3.280 14.439 1.00 84.00 116 ARG A O 1
ATOM 922 N N . ALA A 1 117 ? -1.160 3.235 15.396 1.00 86.50 117 ALA A N 1
ATOM 923 C CA . ALA A 1 117 ? -1.358 1.964 16.077 1.00 86.50 117 ALA A CA 1
ATOM 924 C C . ALA A 1 117 ? -2.571 2.048 17.018 1.00 86.50 117 ALA A C 1
ATOM 926 O O . ALA A 1 117 ? -3.469 1.221 16.919 1.00 86.50 117 ALA A O 1
ATOM 927 N N . GLY A 1 118 ? -2.680 3.114 17.821 1.00 87.62 118 GLY A N 1
ATOM 928 C CA . GLY A 1 118 ? -3.843 3.365 18.679 1.00 87.62 118 GLY A CA 1
ATOM 929 C C . GLY A 1 118 ? -5.162 3.481 17.908 1.00 87.62 118 GLY A C 1
ATOM 930 O O . GLY A 1 118 ? -6.155 2.868 18.293 1.00 87.62 118 GLY A O 1
ATOM 931 N N . ASN A 1 119 ? -5.174 4.198 16.780 1.00 87.50 119 ASN A N 1
ATOM 932 C CA . ASN A 1 119 ? -6.358 4.286 15.920 1.00 87.50 119 ASN A CA 1
ATOM 933 C C . ASN A 1 119 ? -6.758 2.925 15.331 1.00 87.50 119 ASN A C 1
ATOM 935 O O . ASN A 1 119 ? -7.943 2.615 15.271 1.00 87.50 119 ASN A O 1
ATOM 939 N N . LEU A 1 120 ? -5.792 2.103 14.913 1.00 88.75 120 LEU A N 1
ATOM 940 C CA . LEU A 1 120 ? -6.056 0.750 14.419 1.00 88.75 120 LEU A CA 1
ATOM 941 C C . LEU A 1 120 ? -6.620 -0.150 15.526 1.00 88.75 120 LEU A C 1
ATOM 943 O O . LEU A 1 120 ? -7.599 -0.853 15.282 1.00 88.75 120 LEU A O 1
ATOM 947 N N . CYS A 1 121 ? -6.081 -0.070 16.748 1.00 89.38 121 CYS A N 1
ATOM 948 C CA . CYS A 1 121 ? -6.649 -0.757 17.911 1.00 89.38 121 CYS A CA 1
ATOM 949 C C . CYS A 1 121 ? -8.106 -0.345 18.147 1.00 89.38 121 CYS A C 1
ATOM 951 O O . CYS A 1 121 ? -8.968 -1.198 18.331 1.0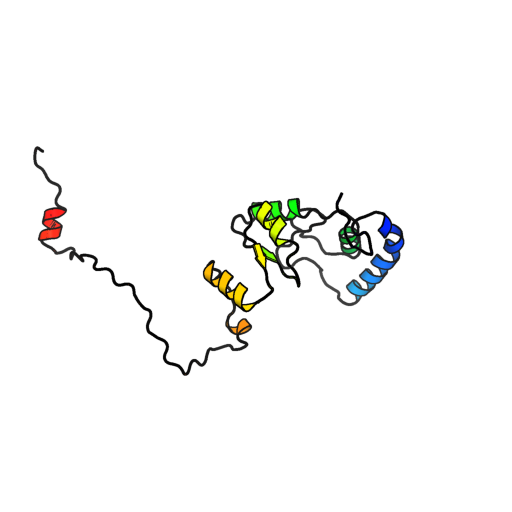0 89.38 121 CYS A O 1
ATOM 953 N N . ALA A 1 122 ? -8.398 0.960 18.105 1.00 90.06 122 ALA A N 1
ATOM 954 C CA . ALA A 1 122 ? -9.750 1.484 18.295 1.00 90.06 122 ALA A CA 1
ATOM 955 C C . ALA A 1 122 ? -10.721 1.061 17.177 1.00 90.06 122 ALA A C 1
ATOM 957 O O . ALA A 1 122 ? -11.918 0.933 17.421 1.00 90.06 122 ALA A O 1
ATOM 958 N N . LEU A 1 123 ? -10.210 0.808 15.967 1.00 88.88 123 LEU A N 1
ATOM 959 C CA . LEU A 1 123 ? -10.966 0.233 14.849 1.00 88.88 123 LEU A CA 1
ATOM 960 C C . LEU A 1 123 ? -11.163 -1.291 14.966 1.00 88.88 123 LEU A C 1
ATOM 962 O O . LEU A 1 123 ? -11.814 -1.879 14.107 1.00 88.88 123 LEU A O 1
ATOM 966 N N . GLY A 1 124 ? -10.629 -1.932 16.011 1.00 89.25 124 GLY A N 1
ATOM 967 C CA . GLY A 1 124 ? -10.775 -3.369 16.262 1.00 89.25 124 GLY A CA 1
ATOM 968 C C . GLY A 1 124 ? -9.707 -4.244 15.603 1.00 89.25 124 GLY A C 1
ATOM 969 O O . GLY A 1 124 ? -9.873 -5.462 15.529 1.00 89.25 124 GLY A O 1
ATOM 970 N N . VAL A 1 125 ? -8.603 -3.661 15.120 1.00 89.25 125 VAL A N 1
ATOM 971 C CA . VAL A 1 125 ? -7.478 -4.437 14.584 1.00 89.25 125 VAL A CA 1
ATOM 972 C C . VAL A 1 125 ? -6.709 -5.082 15.738 1.00 89.25 125 VAL A C 1
ATOM 974 O O . VAL A 1 125 ? -5.871 -4.453 16.379 1.00 89.25 125 VAL A O 1
ATOM 977 N N . ASN A 1 126 ? -6.968 -6.369 15.970 1.00 88.38 126 ASN A N 1
ATOM 978 C CA . ASN A 1 126 ? -6.391 -7.141 17.080 1.00 88.38 126 ASN A CA 1
ATOM 979 C C . ASN A 1 126 ? -5.055 -7.832 16.744 1.00 88.38 126 ASN A C 1
ATOM 981 O O . ASN A 1 126 ? -4.555 -8.624 17.535 1.00 88.38 126 ASN A O 1
ATOM 985 N N . MET A 1 127 ? -4.483 -7.567 15.568 1.00 89.06 127 MET A N 1
ATOM 986 C CA . MET A 1 127 ? -3.249 -8.207 15.081 1.00 89.06 127 MET A CA 1
ATOM 987 C C . MET A 1 127 ? -1.985 -7.380 15.352 1.00 89.06 127 MET A C 1
ATOM 989 O O . MET A 1 127 ? -0.928 -7.658 14.789 1.00 89.06 127 MET A O 1
ATOM 993 N N . ILE A 1 128 ? -2.088 -6.325 16.161 1.00 88.12 128 ILE A N 1
ATOM 994 C CA . ILE A 1 128 ? -0.950 -5.465 16.476 1.00 88.12 128 ILE A CA 1
ATOM 995 C C . ILE A 1 128 ? -0.039 -6.192 17.461 1.00 88.12 128 ILE A C 1
ATOM 997 O O . ILE A 1 128 ? -0.427 -6.483 18.592 1.00 88.12 128 ILE A O 1
ATOM 1001 N N . ASP A 1 129 ? 1.189 -6.456 17.024 1.00 89.50 129 ASP A N 1
ATOM 1002 C CA . ASP A 1 129 ? 2.240 -7.005 17.870 1.00 89.50 129 ASP A CA 1
ATOM 1003 C C . ASP A 1 129 ? 2.786 -5.910 18.798 1.00 89.50 129 ASP A C 1
ATOM 1005 O O . ASP A 1 129 ? 3.724 -5.176 18.473 1.00 89.50 129 ASP A O 1
ATOM 1009 N N . PHE A 1 130 ? 2.168 -5.778 19.972 1.00 85.94 130 PHE A N 1
ATOM 1010 C CA . PHE A 1 130 ? 2.614 -4.835 20.994 1.00 85.94 130 PHE A CA 1
ATOM 1011 C C . PHE A 1 130 ? 3.993 -5.171 21.561 1.00 85.94 130 PHE A C 1
ATOM 1013 O O . PHE A 1 130 ? 4.665 -4.267 22.058 1.00 85.94 130 PHE A O 1
ATOM 1020 N N . SER A 1 131 ? 4.444 -6.424 21.472 1.00 87.38 131 SER A N 1
ATOM 1021 C CA . SER A 1 131 ? 5.796 -6.788 21.886 1.00 87.38 131 SER A CA 1
ATOM 1022 C C . SER A 1 131 ? 6.832 -6.203 20.937 1.00 87.38 131 SER A C 1
ATOM 1024 O O . SER A 1 131 ? 7.802 -5.595 21.388 1.00 87.38 131 SER A O 1
ATOM 1026 N N . ALA A 1 132 ? 6.586 -6.282 19.628 1.00 88.44 132 ALA A N 1
ATOM 1027 C CA . ALA A 1 132 ? 7.415 -5.620 18.627 1.00 88.44 132 ALA A CA 1
ATOM 1028 C C . ALA A 1 132 ? 7.372 -4.086 18.753 1.00 88.44 132 ALA A C 1
ATOM 1030 O O . ALA A 1 132 ? 8.415 -3.442 18.656 1.00 88.44 132 ALA A O 1
ATOM 1031 N N . VAL A 1 133 ? 6.196 -3.495 19.014 1.00 84.81 133 VAL A N 1
ATOM 1032 C CA . VAL A 1 133 ? 6.053 -2.034 19.204 1.00 84.81 133 VAL A CA 1
ATOM 1033 C C . VAL A 1 133 ? 6.826 -1.542 20.431 1.00 84.81 133 VAL A C 1
ATOM 1035 O O . VAL A 1 133 ? 7.466 -0.495 20.367 1.00 84.81 133 VAL A O 1
ATOM 1038 N N . ASN A 1 134 ? 6.778 -2.287 21.537 1.00 81.94 134 ASN A N 1
ATOM 1039 C CA . ASN A 1 134 ? 7.431 -1.906 22.790 1.00 81.94 134 ASN A CA 1
ATOM 1040 C C . ASN A 1 134 ? 8.901 -2.350 22.864 1.00 81.94 134 ASN A C 1
ATOM 1042 O O . ASN A 1 134 ? 9.624 -1.907 23.753 1.00 81.94 134 ASN A O 1
ATOM 1046 N N . GLY A 1 135 ? 9.347 -3.230 21.961 1.00 84.12 135 GLY A N 1
ATOM 1047 C CA . GLY A 1 135 ? 10.672 -3.849 22.012 1.00 84.12 135 GLY A CA 1
ATOM 1048 C C . GLY A 1 135 ? 10.844 -4.838 23.170 1.00 84.12 135 GLY A C 1
ATOM 1049 O O . GLY A 1 135 ? 11.974 -5.150 23.538 1.00 84.12 135 GLY A O 1
ATOM 1050 N N . THR A 1 136 ? 9.747 -5.317 23.766 1.00 82.06 136 THR A N 1
ATOM 1051 C CA . THR A 1 136 ? 9.774 -6.235 24.914 1.00 82.06 136 THR A CA 1
ATOM 1052 C C . THR A 1 136 ? 8.757 -7.359 24.736 1.00 82.06 136 THR A C 1
ATOM 1054 O O . THR A 1 136 ? 7.608 -7.136 24.359 1.00 82.06 136 THR A O 1
ATOM 1057 N N . SER A 1 137 ? 9.148 -8.596 25.046 1.00 76.06 137 SER A N 1
ATOM 1058 C CA . SER A 1 137 ? 8.236 -9.751 24.976 1.00 76.06 137 SER A CA 1
ATOM 1059 C C . SER A 1 137 ? 7.223 -9.784 26.123 1.00 76.06 137 SER A C 1
ATOM 1061 O O . SER A 1 137 ? 6.227 -10.496 26.050 1.00 76.06 137 SER A O 1
ATOM 1063 N N . PHE A 1 138 ? 7.468 -9.021 27.188 1.00 66.31 138 PHE A N 1
ATOM 1064 C CA . PHE A 1 138 ? 6.570 -8.895 28.325 1.00 66.31 138 PHE A CA 1
ATOM 1065 C C . PHE A 1 138 ? 6.596 -7.473 28.879 1.00 66.31 138 PHE A C 1
ATOM 1067 O O . PHE A 1 138 ? 7.618 -6.784 28.885 1.00 66.31 138 PHE A O 1
ATOM 1074 N N . LEU A 1 139 ? 5.430 -7.039 29.337 1.00 65.56 139 LEU A N 1
ATOM 1075 C CA . LEU A 1 139 ? 5.234 -5.796 30.060 1.00 65.56 139 LEU A CA 1
ATOM 1076 C C . LEU A 1 139 ? 5.486 -6.103 31.537 1.00 65.56 139 LEU A C 1
ATOM 1078 O O . LEU A 1 139 ? 4.622 -6.654 32.217 1.00 65.56 139 LEU A O 1
ATOM 1082 N N . GLU A 1 140 ? 6.682 -5.789 32.032 1.00 64.38 140 GLU A N 1
ATOM 1083 C CA . GLU A 1 140 ? 6.994 -5.889 33.459 1.00 64.38 140 GLU A CA 1
ATOM 1084 C C . GLU A 1 140 ? 6.326 -4.714 34.190 1.00 64.38 140 GLU A C 1
ATOM 1086 O O . GLU A 1 140 ? 6.913 -3.669 34.474 1.00 64.38 140 GLU A O 1
ATOM 1091 N N . VAL A 1 141 ? 5.015 -4.833 34.394 1.00 64.94 141 VAL A N 1
ATOM 1092 C CA . VAL A 1 141 ? 4.214 -3.783 35.021 1.00 64.94 141 VAL A CA 1
ATOM 1093 C C . VAL A 1 141 ? 4.328 -3.950 36.529 1.00 64.94 141 VAL A C 1
ATOM 1095 O O . VAL A 1 141 ? 3.543 -4.645 37.163 1.00 64.94 141 VAL A O 1
ATOM 1098 N N . SER A 1 142 ? 5.304 -3.264 37.120 1.00 71.06 142 SER A N 1
ATOM 1099 C CA . SER A 1 142 ? 5.445 -3.136 38.578 1.00 71.06 142 SER A CA 1
ATOM 1100 C C . SER A 1 142 ? 4.379 -2.229 39.218 1.00 71.06 142 SER A C 1
ATOM 1102 O O . SER A 1 142 ? 4.392 -2.003 40.427 1.00 71.06 142 SER A O 1
ATOM 1104 N N . LYS A 1 143 ? 3.444 -1.690 38.422 1.00 75.69 143 LYS A N 1
ATOM 1105 C CA . LYS A 1 143 ? 2.383 -0.777 38.867 1.00 75.69 143 LYS A CA 1
ATOM 1106 C C . LYS A 1 143 ? 1.047 -1.502 39.006 1.00 75.69 143 LYS A C 1
ATOM 1108 O O . LYS A 1 143 ? 0.592 -2.159 38.078 1.00 75.69 143 LYS A O 1
ATOM 1113 N N . ALA A 1 144 ? 0.362 -1.302 40.129 1.00 86.00 144 ALA A N 1
ATOM 1114 C CA . ALA A 1 144 ? -1.025 -1.730 40.264 1.00 86.00 144 ALA A CA 1
ATOM 1115 C C . ALA A 1 144 ? -1.899 -0.995 39.230 1.00 86.00 144 ALA A C 1
ATOM 1117 O O . ALA A 1 144 ? -1.988 0.235 39.245 1.00 86.00 144 ALA A O 1
ATOM 1118 N N . LEU A 1 145 ? -2.521 -1.744 38.318 1.00 87.75 145 LEU A N 1
ATOM 1119 C CA . LEU A 1 145 ? -3.505 -1.216 37.375 1.00 87.75 145 LEU A CA 1
ATOM 1120 C C . LEU A 1 145 ? -4.898 -1.231 38.025 1.00 87.75 145 LEU A C 1
ATOM 1122 O O . LEU A 1 145 ? -5.189 -2.136 38.812 1.00 87.75 145 LEU A O 1
ATOM 1126 N N . PRO A 1 146 ? -5.772 -0.254 37.719 1.00 90.81 146 PRO A N 1
ATOM 1127 C CA . PRO A 1 146 ? -7.143 -0.283 38.211 1.00 90.81 146 PRO A CA 1
ATOM 1128 C C . PRO A 1 146 ? -7.876 -1.523 37.684 1.00 90.81 146 PRO A C 1
ATOM 1130 O O . PRO A 1 146 ? -7.669 -1.948 36.545 1.00 90.81 146 PRO A O 1
ATOM 1133 N N . ALA A 1 147 ? -8.764 -2.086 38.506 1.00 92.06 147 ALA A N 1
ATOM 1134 C CA . ALA A 1 147 ? -9.674 -3.133 38.058 1.00 92.06 147 ALA A CA 1
ATOM 1135 C C . ALA A 1 147 ? -10.570 -2.611 36.925 1.00 92.06 147 ALA A C 1
ATOM 1137 O O . ALA A 1 147 ? -10.890 -1.420 36.868 1.00 92.06 147 ALA A O 1
ATOM 1138 N N . TYR A 1 148 ? -10.994 -3.510 36.034 1.00 93.62 148 TYR A N 1
ATOM 1139 C CA . TYR A 1 148 ? -11.889 -3.153 34.939 1.00 93.62 148 TYR A CA 1
ATOM 1140 C C . TYR A 1 148 ? -13.169 -2.494 35.489 1.00 93.62 148 TYR A C 1
ATOM 1142 O O . TYR A 1 148 ? -13.848 -3.100 36.327 1.00 93.62 148 TYR A O 1
ATOM 1150 N N . PRO A 1 149 ? -13.525 -1.276 35.042 1.00 95.19 149 PRO A N 1
ATOM 1151 C CA . PRO A 1 149 ? -14.687 -0.565 35.550 1.00 95.19 149 PRO A CA 1
ATOM 1152 C C . PRO A 1 149 ? 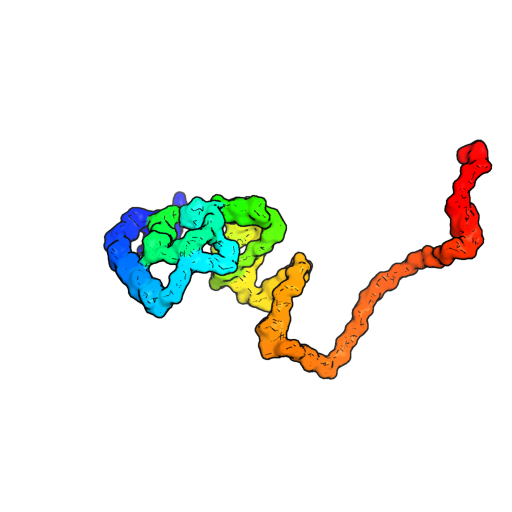-15.947 -1.125 34.889 1.00 95.19 149 PRO A C 1
ATOM 1154 O O . PRO A 1 149 ? -16.476 -0.552 33.936 1.00 95.19 149 PRO A O 1
ATOM 1157 N N . PHE A 1 150 ? -16.428 -2.273 35.372 1.00 94.31 150 PHE A N 1
ATOM 1158 C CA . PHE A 1 150 ? -17.717 -2.802 34.937 1.00 94.31 150 PHE A CA 1
ATOM 1159 C C . PHE A 1 150 ? -18.783 -1.708 35.064 1.00 94.31 150 PHE A C 1
ATOM 1161 O O . PHE A 1 150 ? -18.800 -0.964 36.042 1.00 94.31 150 PHE A O 1
ATOM 1168 N N . ALA A 1 151 ? -19.674 -1.615 34.078 1.00 93.50 151 ALA A N 1
ATOM 1169 C CA . ALA A 1 151 ? -20.849 -0.752 34.125 1.00 93.50 151 ALA A CA 1
ATOM 1170 C C . ALA A 1 151 ? -22.047 -1.590 34.610 1.00 93.50 151 ALA A C 1
ATOM 1172 O O . ALA A 1 151 ? -22.807 -2.091 33.771 1.00 93.50 151 ALA A O 1
ATOM 1173 N N . PRO A 1 152 ? -22.196 -1.836 35.931 1.00 89.94 152 PRO A N 1
ATOM 1174 C CA . PRO A 1 152 ? -23.251 -2.690 36.447 1.00 89.94 152 PRO A CA 1
ATOM 1175 C C . PRO A 1 152 ? -24.605 -2.099 36.071 1.00 89.94 152 PRO A C 1
ATOM 1177 O O . PRO A 1 152 ? -24.883 -0.922 36.295 1.00 89.94 152 PRO A O 1
ATOM 1180 N N . LYS A 1 153 ? -25.465 -2.936 35.500 1.00 89.62 153 LYS A N 1
ATOM 1181 C CA . LYS A 1 153 ? -26.862 -2.594 35.258 1.00 89.62 153 LYS A CA 1
ATOM 1182 C C . LYS A 1 153 ? -27.710 -3.380 36.240 1.00 89.62 153 LYS A C 1
ATOM 1184 O O . LYS A 1 153 ? -27.530 -4.587 36.384 1.00 89.62 153 LYS A O 1
ATOM 1189 N N . ALA A 1 154 ? -28.642 -2.698 36.898 1.00 87.19 154 ALA A N 1
ATOM 1190 C CA . ALA A 1 154 ? -29.667 -3.352 37.694 1.00 87.19 154 ALA A CA 1
ATOM 1191 C C . ALA A 1 154 ? -30.647 -4.040 36.739 1.00 87.19 154 ALA A C 1
ATOM 1193 O O . ALA A 1 154 ? -31.618 -3.447 36.274 1.00 87.19 154 ALA A O 1
ATOM 1194 N N . VAL A 1 155 ? -30.345 -5.286 36.388 1.00 83.69 155 VAL A N 1
ATOM 1195 C CA . VAL A 1 155 ? -31.254 -6.133 35.623 1.00 83.69 155 VAL A CA 1
ATOM 1196 C C . VAL A 1 155 ? -32.098 -6.889 36.647 1.00 83.69 155 VAL A C 1
ATOM 1198 O O . VAL A 1 155 ? -31.513 -7.564 37.496 1.00 83.69 155 VAL A O 1
ATOM 1201 N N . PRO A 1 156 ? -33.440 -6.778 36.637 1.00 80.31 156 PRO A N 1
ATOM 1202 C CA . PRO A 1 156 ? -34.273 -7.563 37.535 1.00 80.31 156 PRO A CA 1
ATOM 1203 C C . PRO A 1 156 ? -34.078 -9.043 37.205 1.00 80.31 156 PRO A C 1
ATOM 1205 O O . PRO A 1 156 ? -34.612 -9.574 36.231 1.00 80.31 156 PRO A O 1
ATOM 1208 N N . PHE A 1 157 ? -33.251 -9.699 38.013 1.00 72.50 157 PHE A N 1
ATOM 1209 C CA . PHE A 1 157 ? -32.986 -11.118 37.904 1.00 72.50 157 PHE A CA 1
ATOM 1210 C C . PHE A 1 157 ? -34.172 -11.854 38.521 1.00 72.50 157 PHE A C 1
ATOM 1212 O O . PHE A 1 157 ? -34.213 -12.148 39.715 1.00 72.50 157 PHE A O 1
ATOM 1219 N N . TYR A 1 158 ? -35.200 -12.095 37.713 1.00 72.88 158 TYR A N 1
ATOM 1220 C CA . TYR A 1 158 ? -36.255 -13.013 38.105 1.00 72.88 158 TYR A CA 1
ATOM 1221 C C . TYR A 1 158 ? -35.658 -14.411 38.076 1.00 72.88 158 TYR A C 1
ATOM 1223 O O . TYR A 1 158 ? -35.337 -14.917 37.002 1.00 72.88 158 TYR A O 1
ATOM 1231 N N . SER A 1 159 ? -35.514 -15.042 39.243 1.00 70.88 159 SER A N 1
ATOM 1232 C CA . SER A 1 159 ? -35.232 -16.473 39.255 1.00 70.88 159 SER A CA 1
ATOM 1233 C C . SER A 1 159 ? -36.320 -17.178 38.442 1.00 70.88 159 SER A C 1
ATOM 1235 O O . SER A 1 159 ? -37.497 -16.808 38.517 1.00 70.88 159 SER A O 1
ATOM 1237 N N . GLU A 1 160 ? -35.956 -18.191 37.661 1.00 65.06 160 GLU A N 1
ATOM 1238 C CA . GLU A 1 160 ? -36.944 -18.993 36.924 1.00 65.06 160 GLU A CA 1
ATOM 1239 C C . GLU A 1 160 ? -37.981 -19.628 37.871 1.00 65.06 160 GLU A C 1
ATOM 1241 O O . GLU A 1 160 ? -39.123 -19.871 37.489 1.00 65.06 160 GLU A O 1
ATOM 1246 N N . ASN A 1 161 ? -37.618 -19.767 39.151 1.00 64.88 161 ASN A N 1
ATOM 1247 C CA . ASN A 1 161 ? -38.468 -20.244 40.241 1.00 64.88 161 ASN A CA 1
ATOM 1248 C C . ASN A 1 161 ? -39.288 -19.143 40.939 1.00 64.88 161 ASN A C 1
ATOM 1250 O O . ASN A 1 161 ? -39.980 -19.411 41.925 1.00 64.88 161 ASN A O 1
ATOM 1254 N N . SER A 1 162 ? -39.239 -17.894 40.469 1.00 70.69 162 SER A N 1
ATOM 1255 C CA . SER A 1 162 ? -40.062 -16.822 41.020 1.00 70.69 162 SER A CA 1
ATOM 1256 C C . SER A 1 162 ? -41.529 -17.103 40.713 1.00 70.69 162 SER A C 1
ATOM 1258 O O . SER A 1 162 ? -41.983 -17.009 39.571 1.00 70.69 162 SER A O 1
ATOM 1260 N N . ARG A 1 163 ? -42.311 -17.392 41.763 1.00 69.00 163 ARG A N 1
ATOM 1261 C CA . ARG A 1 163 ? -43.772 -17.556 41.670 1.00 69.00 163 ARG A CA 1
ATOM 1262 C C . ARG A 1 163 ? -44.443 -16.360 40.984 1.00 69.00 163 ARG A C 1
ATOM 1264 O O . ARG A 1 163 ? -45.433 -16.548 40.283 1.00 69.00 163 ARG A O 1
ATOM 1271 N N . MET A 1 164 ? -43.909 -15.146 41.151 1.00 69.38 164 MET A N 1
ATOM 1272 C CA . MET A 1 164 ? -44.401 -13.946 40.463 1.00 69.38 164 MET A CA 1
ATOM 1273 C C . MET A 1 164 ? -44.087 -13.964 38.964 1.00 69.38 164 MET A C 1
ATOM 1275 O O . MET A 1 164 ? -44.986 -13.699 38.167 1.00 69.38 164 MET A O 1
ATOM 1279 N N . ALA A 1 165 ? -42.864 -14.332 38.569 1.00 68.81 165 ALA A N 1
ATOM 1280 C CA . ALA A 1 165 ? -42.485 -14.424 37.158 1.00 68.81 165 ALA A CA 1
ATOM 1281 C C . ALA A 1 165 ? -43.266 -15.531 36.429 1.00 68.81 165 ALA A C 1
ATOM 1283 O O . ALA A 1 165 ? -43.771 -15.308 35.329 1.00 68.81 165 ALA A O 1
ATOM 1284 N N . ALA A 1 166 ? -43.461 -16.686 37.074 1.00 71.00 166 ALA A N 1
ATOM 1285 C CA . ALA A 1 166 ? -44.303 -17.767 36.560 1.00 71.00 166 ALA A CA 1
ATOM 1286 C C . ALA A 1 166 ? -45.779 -17.345 36.404 1.00 71.00 166 ALA A C 1
ATOM 1288 O O . ALA A 1 166 ? -46.455 -17.760 35.463 1.00 71.00 166 ALA A O 1
ATOM 1289 N N . LYS A 1 167 ? -46.289 -16.488 37.302 1.00 72.06 167 LYS A N 1
ATOM 1290 C CA . LYS A 1 167 ? -47.659 -15.953 37.236 1.00 72.06 167 LYS A CA 1
ATOM 1291 C C . LYS A 1 167 ? -47.824 -14.893 36.138 1.00 72.06 167 LYS A C 1
ATOM 1293 O O . LYS A 1 167 ? -48.880 -14.856 35.518 1.00 72.06 167 LYS A O 1
ATOM 1298 N N . GLN A 1 168 ? -46.803 -14.072 35.879 1.00 70.94 168 GLN A N 1
ATOM 1299 C CA . GLN A 1 168 ? -46.810 -13.047 34.822 1.00 70.94 168 GLN A CA 1
ATOM 1300 C C . GLN A 1 168 ? -46.576 -13.616 33.414 1.00 70.94 168 GLN A C 1
ATOM 1302 O O . GLN A 1 168 ? -47.175 -13.125 32.464 1.00 70.94 168 GLN A O 1
ATOM 1307 N N . LYS A 1 169 ? -45.755 -14.666 33.268 1.00 70.44 169 LYS A N 1
ATOM 1308 C CA . LYS A 1 169 ? -45.503 -15.353 31.983 1.00 70.44 169 LYS A CA 1
ATOM 1309 C C . LYS A 1 169 ? -46.571 -16.394 31.614 1.00 70.44 169 LYS A C 1
ATOM 1311 O O . LYS A 1 169 ? -46.487 -17.017 30.559 1.00 70.44 169 LYS A O 1
ATOM 1316 N N . ARG A 1 170 ? -47.566 -16.617 32.477 1.00 73.62 170 ARG A N 1
ATOM 1317 C CA . ARG A 1 170 ? -48.653 -17.571 32.231 1.00 73.62 170 ARG A CA 1
ATOM 1318 C C . ARG A 1 170 ? -49.545 -17.059 31.100 1.00 73.62 170 ARG A C 1
ATOM 1320 O O . ARG A 1 170 ? -50.093 -15.964 31.191 1.00 73.62 170 ARG A O 1
ATOM 1327 N N . THR A 1 171 ? -49.738 -17.872 30.066 1.00 72.06 171 THR A N 1
ATOM 1328 C CA . THR A 1 171 ? -50.671 -17.586 28.971 1.00 72.06 171 THR A CA 1
ATOM 1329 C C . THR A 1 171 ? -52.074 -17.403 29.551 1.00 72.06 171 THR A C 1
ATOM 1331 O O . THR A 1 171 ? -52.630 -18.325 30.156 1.00 72.06 171 THR A O 1
ATOM 1334 N N . ARG A 1 172 ? -52.642 -16.198 29.423 1.00 70.88 172 ARG A N 1
ATOM 1335 C CA . ARG A 1 172 ? -54.002 -15.916 29.892 1.00 70.88 172 ARG A CA 1
ATOM 1336 C C . ARG A 1 172 ? -54.988 -16.674 29.004 1.00 70.88 172 ARG A C 1
ATOM 1338 O O . ARG A 1 172 ? -55.115 -16.383 27.824 1.00 70.88 172 ARG A O 1
ATOM 1345 N N . LYS A 1 173 ? -55.692 -17.643 29.588 1.00 68.88 173 LYS A N 1
ATOM 1346 C CA . LYS A 1 173 ? -56.905 -18.234 29.013 1.00 68.88 173 LYS A CA 1
ATOM 1347 C C . LYS A 1 173 ? -58.102 -17.514 29.629 1.00 68.88 173 LYS A C 1
ATOM 1349 O O . LYS A 1 173 ? -58.662 -17.984 30.613 1.00 68.88 173 LYS A O 1
ATOM 1354 N N . GLY A 1 174 ? -58.410 -16.324 29.131 1.00 68.56 174 GLY A N 1
ATOM 1355 C CA . GLY A 1 174 ? -59.565 -15.537 29.558 1.00 68.56 174 GLY A CA 1
ATOM 1356 C C . GLY A 1 174 ? -60.153 -14.783 28.365 1.00 68.56 174 GLY A C 1
ATOM 1357 O O . GLY A 1 174 ? -59.405 -14.509 27.430 1.00 68.56 174 GLY A O 1
ATOM 1358 N N . PRO A 1 175 ? -61.461 -14.482 28.360 1.00 60.41 175 PRO A N 1
ATOM 1359 C CA . PRO A 1 175 ? -62.139 -13.882 27.217 1.00 60.41 175 PRO A CA 1
ATOM 1360 C C . PRO A 1 175 ? -61.980 -12.354 27.229 1.00 60.41 175 PRO A C 1
ATOM 1362 O O . PRO A 1 175 ? -62.959 -11.655 27.440 1.00 60.41 175 PRO A O 1
ATOM 1365 N N . LEU A 1 176 ? -60.754 -11.847 27.083 1.00 49.72 176 LEU A N 1
ATOM 1366 C CA . LEU A 1 176 ? -60.426 -10.461 26.711 1.00 49.72 176 LEU A CA 1
ATOM 1367 C C . LEU A 1 176 ? -59.034 -10.444 26.073 1.00 49.72 176 LEU A C 1
ATOM 1369 O O . LEU A 1 176 ? -58.091 -10.932 26.744 1.00 49.72 176 LEU A O 1
#

pLDDT: mean 87.11, std 11.21, range [49.72, 98.25]

Sequence (176 aa):
AHQIKARVPGHCSLLEPCKARYVEEMEIVFSRYPGAHIPKIPTYSTQTGARWEKKFTPEYMWNNGRVPVKFEHTVTAVIAEMPEAIFIEIGPHPALSSYISQMGAKPGKVTELLTRAGNLCALGVNMIDFSAVNGTSFLEVSKALPAYPFAPKAVPFYSENSRMAAKQKRTRKGPL

Secondary structure (DSSP, 8-state):
-PPP--SS-TTSGGGGGGHHHHHHHHHHHHHHS-S----SS-EEETTTTEEE-SPP-HHHHHHHHHS---HHHHHHHHHHH-TTPEEEE-SSS-SSHHHHHHTT-EEEETTSHHHHHHHHHHTT-TT--HHHHHT-SS----SPPPPP-----------TT-HHHHHHSS---S--

Foldseek 3Di:
DDDDPDPDDWQEPVCVVCLVVQLVVQVVVCVVPDDQQADPDFDFQQLVLETGGHHDHSVNVVSSRHHDGNPLSVLVRVCVVPVLDAAEDDDCDDDCQVVCVVSVHHYDYPPDVVVVVVVCVVVVNPPDPVCVVVVHPDDPPPDDDDDDPDPDDPDPPDDPPNPVVCVVPDDDPDDD

Organism: NCBI:txid1033008

Radius of gyration: 28.59 Å; chains: 1; bounding box: 85×45×66 Å